Protein AF-A0A067BU00-F1 (afdb_monomer_lite)

Structure (mmCIF, N/CA/C/O backbone):
data_AF-A0A067BU00-F1
#
_entry.id   AF-A0A067BU00-F1
#
loop_
_atom_site.group_PDB
_atom_site.id
_atom_site.type_symbol
_atom_site.label_atom_id
_atom_site.label_alt_id
_atom_site.label_comp_id
_atom_site.label_asym_id
_atom_site.label_entity_id
_atom_site.label_seq_id
_atom_site.pdbx_PDB_ins_code
_atom_site.Cartn_x
_atom_site.Cartn_y
_atom_site.Cartn_z
_atom_site.occupancy
_atom_site.B_iso_or_equiv
_atom_site.auth_seq_id
_atom_site.auth_comp_id
_atom_site.auth_asym_id
_atom_site.auth_atom_id
_atom_site.pdbx_PDB_model_num
ATOM 1 N N . MET A 1 1 ? 53.803 19.500 18.249 1.00 43.62 1 MET A N 1
ATOM 2 C CA . MET A 1 1 ? 52.481 20.128 18.465 1.00 43.62 1 MET A CA 1
ATOM 3 C C . MET A 1 1 ? 51.427 19.219 17.841 1.00 43.62 1 MET A C 1
ATOM 5 O O . MET A 1 1 ? 51.226 19.289 16.639 1.00 43.62 1 MET A O 1
ATOM 9 N N . ALA A 1 2 ? 50.838 18.291 18.600 1.00 40.59 2 ALA A N 1
ATOM 10 C CA . ALA A 1 2 ? 49.830 17.365 18.074 1.00 40.59 2 ALA A CA 1
ATOM 11 C C . ALA A 1 2 ? 48.437 17.871 18.470 1.00 40.59 2 ALA A C 1
ATOM 13 O O . ALA A 1 2 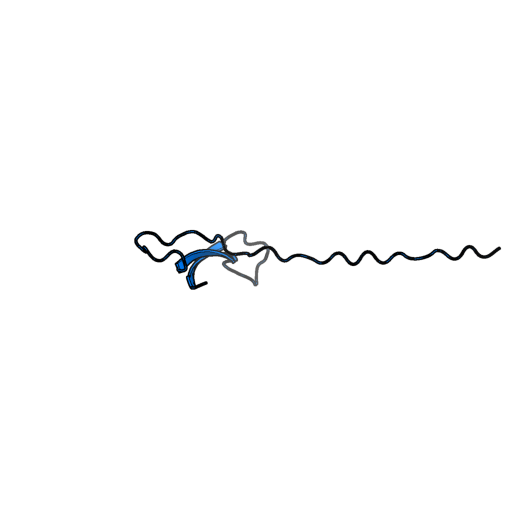? 48.082 17.858 19.646 1.00 40.59 2 ALA A O 1
ATOM 14 N N . ARG A 1 3 ? 47.677 18.385 17.497 1.00 53.34 3 ARG A N 1
ATOM 15 C CA . ARG A 1 3 ? 46.265 18.738 17.683 1.00 53.34 3 ARG A CA 1
ATOM 16 C C . ARG A 1 3 ? 45.450 17.448 17.622 1.00 53.34 3 ARG A C 1
ATOM 18 O O . ARG A 1 3 ? 45.359 16.841 16.559 1.00 53.34 3 ARG A O 1
ATOM 25 N N . LEU A 1 4 ? 44.885 17.032 18.755 1.00 56.00 4 LEU A N 1
ATOM 26 C CA . LEU A 1 4 ? 43.871 15.982 18.788 1.00 56.00 4 LEU A CA 1
ATOM 27 C C . LEU A 1 4 ? 42.622 16.491 18.057 1.00 56.00 4 LEU A C 1
ATOM 29 O O . LEU A 1 4 ? 41.964 17.422 18.513 1.00 56.00 4 LEU A O 1
ATOM 33 N N . LEU A 1 5 ? 42.325 15.896 16.903 1.00 63.94 5 LEU A N 1
ATOM 34 C CA . LEU A 1 5 ? 41.069 16.084 16.186 1.00 63.94 5 LEU A CA 1
ATOM 35 C C . LEU A 1 5 ? 40.021 15.176 16.833 1.00 63.94 5 LEU A C 1
ATOM 37 O O . LEU A 1 5 ? 40.011 13.966 16.616 1.00 63.94 5 LEU A O 1
ATOM 41 N N . THR A 1 6 ? 39.162 15.758 17.664 1.00 65.50 6 THR A N 1
ATOM 42 C CA . THR A 1 6 ? 37.999 15.087 18.248 1.00 65.50 6 THR A CA 1
ATOM 43 C C . THR A 1 6 ? 36.999 14.778 17.132 1.00 65.50 6 THR A C 1
ATOM 45 O O . THR A 1 6 ? 36.310 15.669 16.639 1.00 65.50 6 THR A O 1
ATOM 48 N N . LEU A 1 7 ? 36.931 13.515 16.701 1.00 63.72 7 LEU A N 1
ATOM 49 C CA . LEU A 1 7 ? 35.890 13.038 15.792 1.00 63.72 7 LEU A CA 1
ATOM 50 C C . LEU A 1 7 ? 34.561 12.963 16.553 1.00 63.72 7 LEU A C 1
ATOM 52 O O . LEU A 1 7 ? 34.314 12.019 17.299 1.00 63.72 7 LEU A O 1
ATOM 56 N N . ALA A 1 8 ? 33.703 13.966 16.374 1.00 65.69 8 ALA A N 1
ATOM 57 C CA . ALA A 1 8 ? 32.315 13.891 16.805 1.00 65.69 8 ALA A CA 1
ATOM 58 C C . ALA A 1 8 ? 31.546 12.972 15.840 1.00 65.69 8 ALA A C 1
ATOM 60 O O . ALA A 1 8 ? 31.172 13.372 14.739 1.00 65.69 8 ALA A O 1
ATOM 61 N N . THR A 1 9 ? 31.337 11.717 16.235 1.00 68.94 9 THR A N 1
ATOM 62 C CA . THR A 1 9 ? 30.461 10.772 15.531 1.00 68.94 9 THR A CA 1
ATOM 63 C C . THR A 1 9 ? 29.008 11.225 15.650 1.00 68.94 9 THR A C 1
ATOM 65 O O . THR A 1 9 ? 28.381 11.058 16.696 1.00 68.94 9 THR A O 1
ATOM 68 N N . VAL A 1 10 ? 28.464 11.794 14.574 1.00 67.50 10 VAL A N 1
ATOM 69 C CA . VAL A 1 10 ? 27.031 12.079 14.450 1.00 67.50 10 VAL A CA 1
ATOM 70 C C . VAL A 1 10 ? 26.313 10.760 14.163 1.00 67.50 10 VAL A C 1
ATOM 72 O O . VAL A 1 10 ? 26.345 10.249 13.045 1.00 67.50 10 VAL A O 1
ATOM 75 N N . LEU A 1 11 ? 25.686 10.184 15.188 1.00 65.00 11 LEU A N 1
ATOM 76 C CA . LEU A 1 11 ? 24.774 9.049 15.050 1.00 65.00 11 LEU A CA 1
ATOM 77 C C . LEU A 1 11 ? 23.460 9.559 14.443 1.00 65.00 11 LEU A C 1
ATOM 79 O O . LEU A 1 11 ? 22.545 9.955 15.160 1.00 65.00 11 LEU A O 1
ATOM 83 N N . ALA A 1 12 ? 23.381 9.600 13.114 1.00 66.19 12 ALA A N 1
ATOM 84 C CA . ALA A 1 12 ? 22.125 9.842 12.418 1.00 66.19 12 ALA A CA 1
ATOM 85 C C . ALA A 1 12 ? 21.250 8.582 12.524 1.00 66.19 12 ALA A C 1
ATOM 87 O O . ALA A 1 12 ? 21.454 7.604 11.806 1.00 66.19 12 ALA A O 1
ATOM 88 N N . SER A 1 13 ? 20.287 8.582 13.442 1.00 62.97 13 SER A N 1
ATOM 89 C CA . SER A 1 13 ? 19.245 7.559 13.504 1.00 62.97 13 SER A CA 1
ATOM 90 C C . SER A 1 13 ? 18.331 7.732 12.291 1.00 62.97 13 SER A C 1
ATOM 92 O O . SER A 1 13 ? 17.565 8.693 12.215 1.00 62.97 13 SER A O 1
ATOM 94 N N . ALA A 1 14 ? 18.404 6.813 11.330 1.00 65.19 14 ALA A N 1
ATOM 95 C CA . ALA A 1 14 ? 17.424 6.739 10.257 1.00 65.19 14 ALA A CA 1
ATOM 96 C C . ALA A 1 14 ? 16.070 6.332 10.863 1.00 65.19 14 ALA A C 1
ATOM 98 O O . ALA A 1 14 ? 15.815 5.154 11.1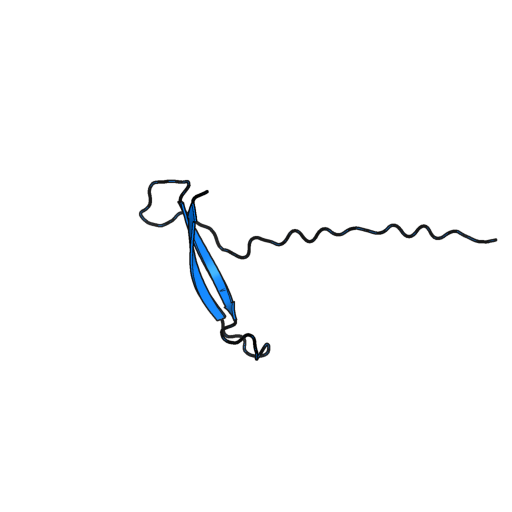11 1.00 65.19 14 ALA A O 1
ATOM 99 N N . LEU A 1 15 ? 15.206 7.310 11.145 1.00 62.62 15 LEU A N 1
ATOM 100 C CA . LEU A 1 15 ? 13.784 7.063 11.365 1.00 62.62 15 LEU A CA 1
ATOM 101 C C . LEU A 1 15 ? 13.229 6.511 10.050 1.00 62.62 15 LEU A C 1
ATOM 103 O O . LEU A 1 15 ? 12.962 7.268 9.120 1.00 62.62 15 LEU A O 1
ATOM 107 N N . SER A 1 16 ? 13.126 5.185 9.950 1.00 67.88 16 SER A N 1
ATOM 108 C CA . SER A 1 16 ? 12.442 4.538 8.833 1.00 67.88 16 SER A CA 1
ATOM 109 C C . SER A 1 16 ? 11.005 5.043 8.825 1.00 67.88 16 SER A C 1
ATOM 111 O O . SER A 1 16 ? 10.242 4.742 9.743 1.00 67.88 16 SER A O 1
ATOM 113 N N . ALA A 1 17 ? 10.649 5.839 7.817 1.00 80.25 17 ALA A N 1
ATOM 114 C CA . ALA A 1 17 ? 9.269 6.250 7.616 1.00 80.25 17 ALA A CA 1
ATOM 115 C C . ALA A 1 17 ? 8.392 4.998 7.462 1.00 80.25 17 ALA A C 1
ATOM 117 O O . ALA A 1 17 ? 8.839 3.992 6.905 1.00 80.25 17 ALA A O 1
ATOM 118 N N . ASP A 1 18 ? 7.166 5.049 7.987 1.00 88.75 18 ASP A N 1
ATOM 119 C CA . ASP A 1 18 ? 6.176 3.994 7.766 1.00 88.75 18 ASP A CA 1
ATOM 120 C C . ASP A 1 18 ? 5.906 3.923 6.248 1.00 88.75 18 ASP A C 1
ATOM 122 O O . ASP A 1 18 ? 5.455 4.920 5.680 1.00 88.75 18 ASP A O 1
ATOM 126 N N . PRO A 1 19 ? 6.229 2.808 5.562 1.00 92.38 19 PRO A N 1
ATOM 127 C CA . PRO A 1 19 ? 6.108 2.727 4.108 1.00 92.38 19 PRO A CA 1
ATOM 128 C C . PRO A 1 19 ? 4.653 2.562 3.650 1.00 92.38 19 PRO A C 1
ATOM 130 O O . PRO A 1 19 ? 4.383 2.524 2.451 1.00 92.38 19 PRO A O 1
ATOM 133 N N . PHE A 1 20 ? 3.717 2.426 4.591 1.00 94.44 20 PHE A N 1
ATOM 134 C CA . PHE A 1 20 ? 2.310 2.217 4.309 1.00 94.44 20 PHE A CA 1
ATOM 135 C C . PHE A 1 20 ? 1.527 3.533 4.383 1.00 94.44 20 PHE A C 1
ATOM 137 O O . PHE A 1 20 ? 1.582 4.281 5.362 1.00 94.44 20 PHE A O 1
ATOM 144 N N . ASN A 1 21 ? 0.688 3.770 3.376 1.00 90.44 21 ASN A N 1
ATOM 145 C CA . ASN A 1 21 ? -0.200 4.933 3.321 1.00 90.44 21 ASN A CA 1
ATOM 146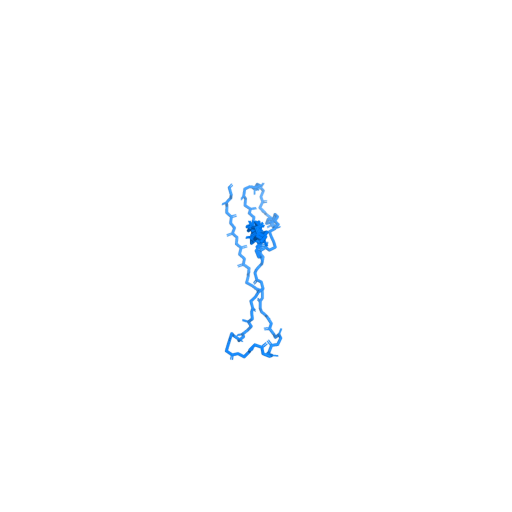 C C . ASN A 1 21 ? -1.476 4.702 4.149 1.00 90.44 21 ASN A C 1
ATOM 148 O O . ASN A 1 21 ? -2.553 4.454 3.599 1.00 90.44 21 ASN A O 1
ATOM 152 N N . TRP A 1 22 ? -1.361 4.722 5.478 1.00 95.12 22 TRP A N 1
ATOM 153 C CA . TRP A 1 22 ? -2.490 4.444 6.370 1.00 95.12 22 TRP A CA 1
ATOM 154 C C . TRP A 1 22 ? -3.590 5.505 6.311 1.00 95.12 22 TRP A C 1
ATOM 156 O O . TRP A 1 22 ? -3.344 6.709 6.338 1.00 95.12 22 TRP A O 1
ATOM 166 N N . ARG A 1 23 ? -4.835 5.034 6.321 1.00 94.88 23 ARG A N 1
ATOM 167 C CA . ARG A 1 23 ? -6.065 5.828 6.341 1.00 94.88 23 ARG A CA 1
ATOM 168 C C . ARG A 1 23 ? -7.186 5.067 7.058 1.00 94.88 23 ARG A C 1
ATOM 170 O O . ARG A 1 23 ? -7.098 3.846 7.202 1.00 94.88 23 ARG A O 1
ATOM 177 N N . PRO A 1 24 ? -8.264 5.744 7.482 1.00 95.88 24 PRO A N 1
ATOM 178 C CA . PRO A 1 24 ? -9.475 5.058 7.917 1.00 95.88 24 PRO A CA 1
ATOM 179 C C . PRO A 1 24 ? -9.993 4.110 6.828 1.00 95.88 24 PRO A C 1
ATOM 181 O O . PRO A 1 24 ? -9.974 4.446 5.636 1.00 95.88 24 PRO A O 1
ATOM 184 N N . CYS A 1 25 ? -10.452 2.926 7.233 1.00 96.19 25 CYS A N 1
ATOM 185 C CA . CYS A 1 25 ? -11.084 1.991 6.309 1.00 96.19 25 CYS A CA 1
ATOM 186 C C . CYS A 1 25 ? -12.484 2.492 5.909 1.00 96.19 25 CYS A C 1
ATOM 188 O O . CYS A 1 25 ? -13.291 2.806 6.785 1.00 96.19 25 CYS A O 1
ATOM 190 N N . PRO A 1 26 ? -12.818 2.540 4.607 1.00 94.62 26 PRO A N 1
ATOM 191 C CA . PRO A 1 26 ? -14.159 2.915 4.173 1.00 94.62 26 PRO A CA 1
ATOM 192 C C . PRO A 1 26 ? -15.193 1.902 4.685 1.00 94.62 26 PRO A C 1
ATOM 194 O O . PRO A 1 26 ? -14.988 0.695 4.584 1.00 94.62 26 PRO A O 1
ATOM 197 N N . GLY A 1 27 ? -16.301 2.396 5.241 1.00 95.56 27 GLY A N 1
ATOM 198 C CA . GLY A 1 27 ? -17.391 1.555 5.754 1.00 95.56 27 GLY A CA 1
ATOM 199 C C . GLY A 1 27 ? -17.124 0.879 7.105 1.00 95.56 27 GLY A C 1
ATOM 200 O O . GLY A 1 27 ? -17.962 0.106 7.558 1.00 95.56 27 GLY A O 1
ATOM 201 N N . VAL A 1 28 ? -15.997 1.166 7.766 1.00 96.25 28 VAL A N 1
ATOM 202 C CA . VAL A 1 28 ? -15.690 0.656 9.110 1.00 96.25 28 VAL A CA 1
ATOM 203 C C . VAL A 1 28 ? -15.816 1.792 10.122 1.00 96.25 28 VAL A C 1
ATOM 205 O O . VAL A 1 28 ? -15.154 2.816 9.987 1.00 96.25 28 VAL A O 1
ATOM 208 N N . ALA A 1 29 ? -16.679 1.615 11.126 1.00 95.38 29 ALA A N 1
ATOM 209 C CA . ALA A 1 29 ? -16.929 2.626 12.159 1.00 95.38 29 ALA A CA 1
ATOM 210 C C . ALA A 1 29 ? -15.856 2.651 13.260 1.00 95.38 29 ALA A C 1
ATOM 212 O O . ALA A 1 29 ? -15.703 3.656 13.948 1.00 95.38 29 ALA A O 1
ATOM 213 N N . ASP A 1 30 ? -15.132 1.547 13.436 1.00 96.50 30 ASP A N 1
ATOM 214 C CA . ASP A 1 30 ? -14.105 1.415 14.463 1.00 96.50 30 ASP A CA 1
ATOM 215 C C . ASP A 1 30 ? -12.841 2.221 14.091 1.00 96.50 30 ASP A C 1
ATOM 217 O O . ASP A 1 30 ? -12.179 1.888 13.099 1.00 96.50 30 ASP A O 1
ATOM 221 N N . PRO A 1 31 ? -12.469 3.254 14.874 1.00 93.38 31 PRO A N 1
ATOM 222 C CA . PRO A 1 31 ? -11.309 4.094 14.588 1.00 93.38 31 PRO A CA 1
ATOM 223 C C . PRO A 1 31 ? -9.963 3.377 14.779 1.00 93.38 31 PRO A C 1
ATOM 225 O O . PRO A 1 31 ? -8.943 3.879 14.301 1.00 93.38 31 PRO A O 1
ATOM 228 N N . GLN A 1 32 ? -9.929 2.224 15.458 1.00 96.00 32 GLN A N 1
ATOM 229 C CA . GLN A 1 32 ? -8.715 1.415 15.601 1.00 96.00 32 GLN A CA 1
ATOM 230 C C . GLN A 1 32 ? -8.378 0.648 14.318 1.00 96.00 32 GLN A C 1
ATOM 232 O O . GLN A 1 32 ? -7.233 0.232 14.120 1.00 96.00 32 GLN A O 1
ATOM 237 N N . VAL A 1 33 ? -9.347 0.490 13.413 1.00 97.00 33 VAL A N 1
ATOM 238 C CA . VAL A 1 33 ? -9.154 -0.199 12.139 1.00 97.00 33 VAL A CA 1
ATOM 239 C C . VAL A 1 33 ? -8.639 0.777 11.081 1.00 97.00 33 VAL A C 1
ATOM 241 O O . VAL A 1 33 ? -9.306 1.738 10.699 1.00 97.00 33 VAL A O 1
ATOM 244 N N . GLN A 1 34 ? -7.456 0.491 10.541 1.00 97.38 34 GLN A N 1
ATOM 245 C CA . GLN A 1 34 ? -6.832 1.284 9.483 1.00 97.38 34 GLN A CA 1
ATOM 246 C C . GLN A 1 34 ? -6.584 0.434 8.241 1.00 97.38 34 GLN A C 1
ATOM 248 O O . GLN A 1 34 ? -6.197 -0.729 8.332 1.00 97.38 34 GLN A O 1
ATOM 253 N N . CYS A 1 35 ? -6.780 1.037 7.076 1.00 96.94 35 CYS A N 1
ATOM 254 C CA . CYS A 1 35 ? -6.484 0.467 5.770 1.00 96.94 35 CYS A CA 1
ATOM 255 C C . CYS A 1 35 ? -5.297 1.219 5.180 1.00 96.94 35 CYS A C 1
ATOM 257 O O . CYS A 1 35 ? -5.131 2.410 5.431 1.00 96.94 35 CYS A O 1
ATOM 259 N N . GLY A 1 36 ? -4.472 0.552 4.393 1.00 96.06 36 GLY A N 1
ATOM 260 C CA . GLY A 1 36 ? -3.338 1.185 3.740 1.00 96.06 36 GLY A CA 1
ATOM 261 C C . GLY A 1 36 ? -2.964 0.481 2.453 1.00 96.06 36 GLY A C 1
ATOM 262 O O . GLY A 1 36 ? -3.553 -0.539 2.085 1.00 96.06 36 GLY A O 1
ATOM 263 N N . SER A 1 37 ? -1.965 1.036 1.784 1.00 97.12 37 SER A N 1
ATOM 264 C CA . SER A 1 37 ? -1.296 0.398 0.660 1.0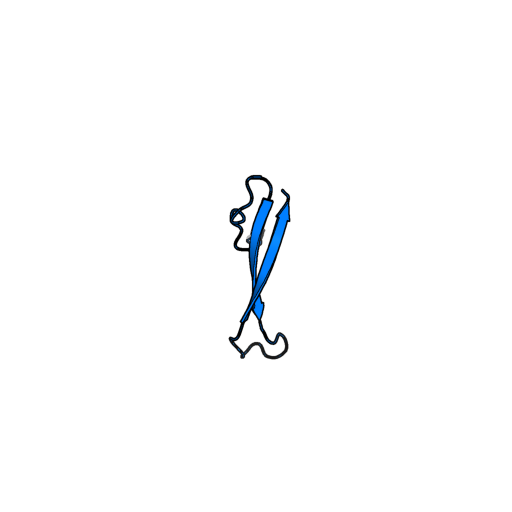0 97.12 37 SER A CA 1
ATOM 265 C C . SER A 1 37 ? 0.211 0.432 0.857 1.00 97.12 37 SER A C 1
ATOM 267 O O . SER A 1 37 ? 0.737 1.385 1.436 1.00 97.12 37 SER A O 1
ATOM 269 N N . LEU A 1 38 ? 0.879 -0.610 0.371 1.00 96.31 38 LEU A N 1
ATOM 270 C CA . LEU A 1 38 ? 2.325 -0.668 0.208 1.00 96.31 38 LEU A CA 1
ATOM 271 C C . LEU A 1 38 ? 2.641 -0.820 -1.273 1.00 96.31 38 LEU A C 1
ATOM 273 O O . LEU A 1 38 ? 2.239 -1.813 -1.881 1.00 96.31 38 LEU A O 1
ATOM 277 N N . ASP A 1 39 ? 3.383 0.129 -1.824 1.00 96.25 39 ASP A N 1
ATOM 278 C CA . ASP A 1 39 ? 3.874 0.019 -3.191 1.00 96.25 39 ASP A CA 1
ATOM 279 C C . ASP A 1 39 ? 5.172 -0.787 -3.196 1.00 96.25 39 ASP A C 1
ATOM 281 O O . ASP A 1 39 ? 6.130 -0.459 -2.493 1.00 96.25 39 ASP A O 1
ATOM 285 N N . VAL A 1 40 ? 5.203 -1.860 -3.986 1.00 95.25 40 VAL A N 1
ATOM 286 C CA . VAL A 1 40 ? 6.388 -2.709 -4.147 1.00 95.25 40 VAL A CA 1
ATOM 287 C C . VAL A 1 40 ? 6.780 -2.834 -5.615 1.00 95.25 40 VAL A C 1
ATOM 289 O O . VAL A 1 40 ? 5.896 -2.844 -6.475 1.00 95.25 40 VAL A O 1
ATOM 292 N N . PRO A 1 41 ? 8.080 -2.963 -5.935 1.00 96.94 41 PRO A N 1
ATOM 293 C CA . PRO A 1 41 ? 8.524 -3.308 -7.277 1.00 96.94 41 PRO A CA 1
ATOM 294 C C . PRO A 1 41 ? 7.855 -4.586 -7.774 1.00 96.94 41 PRO A C 1
ATOM 296 O O . PRO A 1 41 ? 7.780 -5.586 -7.058 1.00 96.94 41 PRO A O 1
ATOM 299 N N . LEU A 1 42 ? 7.431 -4.578 -9.034 1.00 97.31 42 LEU A N 1
ATOM 300 C CA . LEU A 1 42 ? 6.913 -5.772 -9.691 1.00 97.31 42 LEU A CA 1
ATOM 301 C C . LEU A 1 42 ? 8.008 -6.841 -9.838 1.00 97.31 42 LEU A C 1
ATOM 303 O O . LEU A 1 42 ? 7.729 -8.036 -9.760 1.00 97.31 42 LEU A O 1
ATOM 307 N N . ASN A 1 43 ? 9.259 -6.415 -10.043 1.00 97.25 43 ASN A N 1
ATOM 308 C CA . ASN A 1 43 ? 10.398 -7.307 -10.210 1.00 97.25 43 ASN A CA 1
ATOM 309 C C 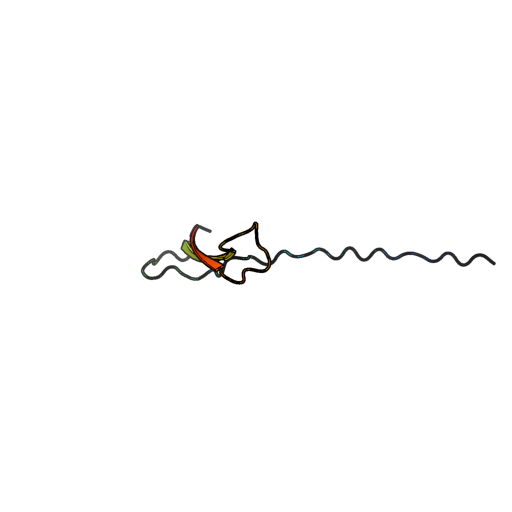. ASN A 1 43 ? 11.629 -6.828 -9.428 1.00 97.25 43 ASN A C 1
ATOM 311 O O . ASN A 1 43 ? 12.401 -6.003 -9.900 1.00 97.25 43 ASN A O 1
ATOM 315 N N . TYR A 1 44 ? 11.883 -7.433 -8.270 1.00 96.00 44 TYR A N 1
ATOM 316 C CA . TYR A 1 44 ? 13.070 -7.137 -7.459 1.00 96.00 44 TYR A CA 1
ATOM 317 C C . TYR A 1 44 ? 14.407 -7.551 -8.093 1.00 96.00 44 TYR A C 1
ATOM 319 O O . TYR A 1 44 ? 15.456 -7.105 -7.635 1.00 96.00 44 TYR A O 1
ATOM 327 N N . LYS A 1 45 ? 14.401 -8.416 -9.118 1.00 97.75 45 LYS A N 1
ATOM 328 C CA . LYS A 1 45 ? 15.628 -8.846 -9.812 1.00 97.75 45 LYS A CA 1
ATOM 329 C C . LYS A 1 45 ? 16.064 -7.872 -10.907 1.00 97.75 45 LYS A C 1
ATOM 331 O O . LYS A 1 45 ? 17.189 -7.986 -11.382 1.00 97.75 45 LYS A O 1
ATOM 336 N N . ASP A 1 46 ? 15.191 -6.949 -11.304 1.00 97.12 46 ASP A N 1
ATOM 337 C CA . ASP A 1 46 ? 15.476 -5.918 -12.297 1.00 97.12 46 ASP A CA 1
ATOM 338 C C . ASP A 1 46 ? 15.183 -4.531 -11.703 1.00 97.12 46 ASP A C 1
ATOM 340 O O . ASP A 1 46 ? 14.066 -4.029 -11.830 1.00 97.12 46 ASP A O 1
ATOM 344 N N . PRO A 1 47 ? 16.174 -3.892 -11.055 1.00 92.31 47 PRO A N 1
ATOM 345 C CA . PRO A 1 47 ? 15.998 -2.571 -10.457 1.00 92.31 47 PRO A CA 1
ATOM 346 C C . PRO A 1 47 ? 15.825 -1.453 -11.496 1.00 92.31 47 PRO A C 1
ATOM 348 O O . PRO A 1 47 ? 15.504 -0.329 -11.118 1.00 92.31 47 PRO A O 1
ATOM 351 N N . SER A 1 48 ? 16.047 -1.730 -12.788 1.00 96.19 48 SER A N 1
ATOM 352 C CA . SER A 1 48 ? 15.790 -0.767 -13.863 1.00 96.19 48 SER A CA 1
ATOM 353 C C . SER A 1 48 ? 14.322 -0.736 -14.288 1.00 96.19 48 SER A C 1
ATOM 355 O O . SER A 1 48 ? 13.891 0.225 -14.924 1.00 96.19 48 SER A O 1
ATOM 357 N N . ASN A 1 49 ? 13.539 -1.752 -13.909 1.00 96.56 49 ASN A N 1
ATOM 358 C CA . ASN A 1 49 ? 12.111 -1.800 -14.173 1.00 96.56 49 ASN A CA 1
ATOM 359 C C . ASN A 1 49 ? 11.355 -0.898 -13.176 1.00 96.56 49 ASN A C 1
ATOM 361 O O . ASN A 1 49 ? 11.337 -1.195 -11.980 1.00 96.56 49 ASN A O 1
ATOM 365 N N . PRO A 1 50 ? 10.690 0.176 -13.640 1.00 96.19 50 PRO A N 1
ATOM 366 C CA . PRO A 1 50 ? 10.010 1.117 -12.755 1.00 96.19 50 PRO A CA 1
ATOM 367 C C . PRO A 1 50 ? 8.618 0.641 -12.313 1.00 96.19 50 PRO A C 1
ATOM 369 O O . PRO A 1 50 ? 7.950 1.345 -11.558 1.00 96.19 50 PRO A O 1
ATOM 372 N N . ALA A 1 51 ? 8.133 -0.499 -12.815 1.00 97.75 51 ALA A N 1
ATOM 373 C CA . ALA A 1 51 ? 6.785 -0.967 -12.527 1.00 97.75 51 ALA A CA 1
ATOM 374 C C . ALA A 1 51 ? 6.636 -1.372 -11.056 1.00 97.75 51 ALA A C 1
ATOM 376 O O . ALA A 1 51 ? 7.439 -2.138 -10.514 1.00 97.75 51 ALA A O 1
ATOM 377 N N . THR A 1 52 ? 5.551 -0.915 -10.438 1.00 97.56 52 THR A N 1
ATOM 378 C CA . THR A 1 52 ? 5.169 -1.259 -9.068 1.00 97.56 52 THR A CA 1
ATOM 379 C C . THR A 1 52 ? 3.760 -1.840 -9.016 1.00 97.56 52 THR A C 1
ATOM 381 O O . THR A 1 52 ? 2.965 -1.689 -9.946 1.00 97.56 52 THR A O 1
ATOM 384 N N . ILE A 1 53 ? 3.449 -2.519 -7.913 1.00 97.19 53 ILE A N 1
ATOM 385 C CA . ILE A 1 53 ? 2.094 -2.932 -7.550 1.00 97.19 53 ILE A CA 1
ATOM 386 C C . ILE A 1 53 ? 1.755 -2.409 -6.156 1.00 97.19 53 ILE A C 1
ATOM 388 O O . ILE A 1 53 ? 2.613 -2.392 -5.273 1.00 97.19 53 ILE A O 1
ATOM 392 N N . ALA A 1 54 ? 0.496 -2.026 -5.955 1.00 97.19 54 ALA A N 1
ATOM 393 C CA . ALA A 1 54 ? -0.015 -1.605 -4.657 1.00 97.19 54 ALA A CA 1
ATOM 394 C C . ALA A 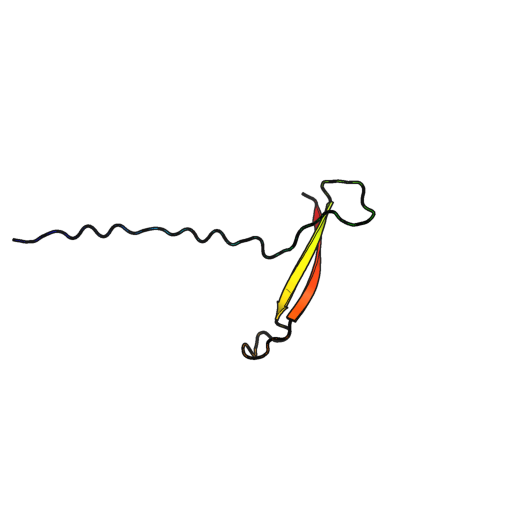1 54 ? -0.635 -2.802 -3.926 1.00 97.19 54 ALA A C 1
ATOM 396 O O . ALA A 1 54 ? -1.651 -3.355 -4.354 1.00 97.19 54 ALA A O 1
ATOM 397 N N . ILE A 1 55 ? -0.045 -3.195 -2.801 1.00 97.31 55 ILE A N 1
ATOM 398 C CA . ILE A 1 55 ? -0.587 -4.233 -1.923 1.00 97.31 55 ILE A CA 1
ATOM 399 C C . ILE A 1 55 ? -1.520 -3.568 -0.915 1.00 97.31 55 ILE A C 1
ATOM 401 O O . ILE A 1 55 ? -1.076 -2.775 -0.086 1.00 97.31 55 ILE A O 1
ATOM 405 N N . ALA A 1 56 ? -2.810 -3.902 -0.965 1.00 97.19 56 ALA A N 1
ATOM 406 C CA . ALA A 1 56 ? -3.778 -3.448 0.027 1.00 97.19 56 ALA A CA 1
ATOM 407 C C . ALA A 1 56 ? -3.569 -4.182 1.359 1.00 97.19 56 ALA A C 1
ATOM 409 O O . ALA A 1 56 ? -3.495 -5.410 1.402 1.00 97.19 56 ALA A O 1
ATOM 410 N N . VAL A 1 57 ? -3.512 -3.428 2.454 1.00 96.88 57 VAL A N 1
ATOM 411 C CA . VAL A 1 57 ? -3.341 -3.963 3.808 1.00 96.88 57 VAL A CA 1
ATOM 412 C C . VAL A 1 57 ? -4.359 -3.363 4.768 1.00 96.88 57 VAL A C 1
ATOM 414 O O . VAL A 1 57 ? -4.890 -2.273 4.553 1.00 96.88 57 VAL A O 1
ATOM 417 N N . ARG A 1 58 ? -4.614 -4.072 5.866 1.00 96.12 58 ARG A N 1
ATOM 418 C CA . ARG A 1 58 ? -5.442 -3.604 6.978 1.00 96.12 58 ARG A CA 1
ATOM 419 C C . ARG A 1 58 ? -4.743 -3.933 8.291 1.00 96.12 58 ARG A C 1
ATOM 421 O O . ARG A 1 58 ? -4.177 -5.014 8.425 1.00 96.12 58 ARG A O 1
ATOM 428 N N . ARG A 1 59 ? -4.807 -3.020 9.260 1.00 96.12 59 ARG A N 1
ATOM 429 C CA . ARG A 1 59 ? -4.326 -3.233 10.630 1.00 96.12 59 ARG A CA 1
ATOM 430 C C . ARG A 1 59 ? -5.375 -2.827 11.656 1.00 96.12 59 ARG A C 1
ATOM 432 O O . ARG A 1 59 ? -6.286 -2.058 11.355 1.00 96.12 59 ARG A O 1
ATOM 439 N N . TYR A 1 60 ? -5.206 -3.349 12.859 1.00 96.25 60 TYR A N 1
ATOM 440 C CA . TYR A 1 60 ? -5.913 -2.934 14.062 1.00 96.25 60 TYR A CA 1
ATOM 441 C C . TYR A 1 60 ? -4.868 -2.353 15.020 1.00 96.25 60 TYR A C 1
ATOM 443 O O . TYR A 1 60 ? -3.833 -2.994 15.214 1.00 96.25 60 TYR A O 1
ATOM 451 N N . ARG A 1 61 ? -5.083 -1.142 15.540 1.00 86.12 61 ARG A N 1
ATOM 452 C CA . ARG A 1 61 ? -4.132 -0.431 16.410 1.00 86.12 61 ARG A CA 1
ATOM 453 C C . ARG A 1 61 ? -4.621 -0.361 17.843 1.00 86.12 61 ARG A C 1
ATOM 455 O O . ARG A 1 61 ? -5.759 0.109 18.020 1.00 86.12 61 ARG A O 1
#

Foldseek 3Di:
DDDDDPPDDDPDDPPPPDQWPWDDDPPDPDPQKIKTWHWDDPDPVDPVRPDTDIDIDMDGD

pLDDT: mean 86.33, std 15.83, range [40.59, 97.75]

Secondary structure (DSSP, 8-state):
-------------------S--EEPTT---TTEEEEEEEEES-TT-TT---EEEEEEEEE-

Sequence (61 aa):
MARLLTLATVLASALSADPFNWRPCPGVADPQVQCGSLDVPLNYKDPSNPATIAIAVRRYR

Organism: Saprolegnia parasitica (strain CBS 223.65) (NCBI:txid695850)

Radius of gyration: 21.16 Å; chains: 1; bounding box: 70×29×33 Å